Protein AF-A0A1I6X257-F1 (afdb_monomer_lite)

Organism: NCBI:txid995060

Structure (mmCIF, N/CA/C/O backbone):
data_AF-A0A1I6X257-F1
#
_entry.id   AF-A0A1I6X257-F1
#
loop_
_atom_site.group_PDB
_atom_site.id
_atom_site.type_symbol
_atom_site.label_atom_id
_atom_site.label_alt_id
_atom_site.label_comp_id
_atom_site.lab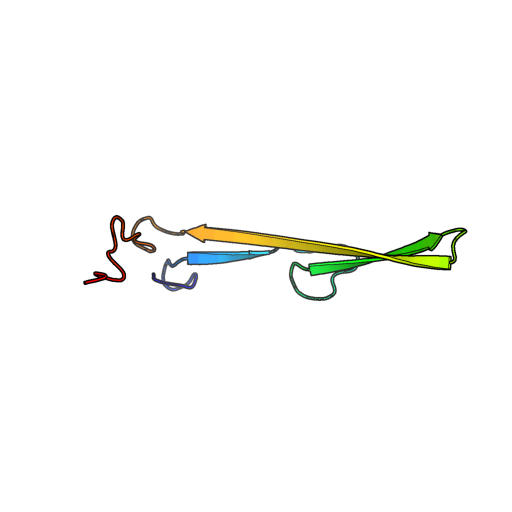el_asym_id
_atom_site.label_entity_id
_atom_site.label_seq_id
_atom_site.pdbx_PDB_ins_code
_atom_site.Cartn_x
_atom_site.Cartn_y
_atom_site.Cartn_z
_atom_site.occupancy
_atom_site.B_iso_or_equiv
_atom_site.auth_seq_id
_atom_site.auth_comp_id
_atom_site.auth_asym_id
_atom_site.auth_atom_id
_atom_site.pdbx_PDB_model_num
ATOM 1 N N . MET A 1 1 ? -6.036 4.376 17.499 1.00 90.75 1 MET A N 1
ATOM 2 C CA . MET A 1 1 ? -6.323 3.564 16.298 1.00 90.75 1 MET A CA 1
ATOM 3 C C . MET A 1 1 ? -6.169 2.099 16.665 1.00 90.75 1 MET A C 1
ATOM 5 O O . MET A 1 1 ? -5.134 1.738 17.212 1.00 90.75 1 MET A O 1
ATOM 9 N N . ARG A 1 2 ? -7.194 1.285 16.410 1.00 96.69 2 ARG A N 1
ATOM 10 C CA . ARG A 1 2 ? -7.187 -0.178 16.563 1.00 96.69 2 ARG A CA 1
ATOM 11 C C . ARG A 1 2 ? -7.004 -0.803 15.179 1.00 96.69 2 ARG A C 1
ATOM 13 O O . ARG A 1 2 ? -7.614 -0.317 14.231 1.00 96.69 2 ARG A O 1
ATOM 20 N N . THR A 1 3 ? -6.171 -1.833 15.034 1.00 97.25 3 THR A N 1
ATOM 21 C CA . THR A 1 3 ? -5.836 -2.441 13.729 1.00 97.25 3 THR A CA 1
ATOM 22 C C . THR A 1 3 ? -6.148 -3.935 13.680 1.00 97.25 3 THR A C 1
ATOM 24 O O . THR A 1 3 ? -6.203 -4.614 14.711 1.00 97.25 3 THR A O 1
ATOM 27 N N . GLY A 1 4 ? -6.333 -4.442 12.459 1.00 96.25 4 GLY A N 1
ATOM 28 C CA . GLY A 1 4 ? -6.543 -5.861 12.180 1.00 96.25 4 GLY A CA 1
ATOM 29 C C . GLY A 1 4 ? -8.013 -6.277 12.186 1.00 96.25 4 GLY A C 1
ATOM 30 O O . GLY A 1 4 ? -8.831 -5.753 12.941 1.00 96.25 4 GLY A O 1
ATOM 31 N N . GLU A 1 5 ? -8.338 -7.251 11.337 1.00 95.81 5 GLU A N 1
ATOM 32 C CA . GLU A 1 5 ? -9.706 -7.743 11.145 1.00 95.81 5 GLU A CA 1
ATOM 33 C C . GLU A 1 5 ? -10.279 -8.385 12.415 1.00 95.81 5 GLU A C 1
ATOM 35 O O . GLU A 1 5 ? -11.377 -8.033 12.839 1.00 95.81 5 GLU A O 1
ATOM 40 N N . GLN A 1 6 ? -9.500 -9.248 13.080 1.00 96.50 6 GLN A N 1
ATOM 41 C CA . GLN A 1 6 ? -9.908 -9.945 14.311 1.00 96.50 6 GLN A CA 1
ATOM 42 C C . GLN A 1 6 ? -10.312 -8.991 15.441 1.00 96.50 6 GLN A C 1
ATOM 44 O O . GLN A 1 6 ? -11.134 -9.336 16.284 1.00 96.50 6 GLN A O 1
ATOM 49 N N . ASN A 1 7 ? -9.757 -7.778 15.439 1.00 95.69 7 ASN A N 1
ATOM 50 C CA . ASN A 1 7 ? -10.028 -6.761 16.448 1.00 95.69 7 ASN A CA 1
ATOM 51 C C . ASN A 1 7 ? -11.108 -5.766 16.011 1.00 95.69 7 ASN A C 1
ATOM 53 O O . ASN A 1 7 ? -11.268 -4.736 16.669 1.00 95.69 7 ASN A O 1
ATOM 57 N N . GLN A 1 8 ? -11.778 -6.007 14.876 1.00 95.50 8 GLN A N 1
ATOM 58 C CA . GLN A 1 8 ? -12.646 -5.024 14.223 1.00 95.50 8 GLN A CA 1
ATOM 59 C C . GLN A 1 8 ? -11.937 -3.661 14.158 1.00 95.50 8 GLN A C 1
ATOM 61 O O . GLN A 1 8 ? -12.399 -2.653 14.689 1.00 95.50 8 GLN A O 1
ATOM 66 N N . GLY A 1 9 ? -10.706 -3.668 13.654 1.00 96.50 9 GLY A N 1
ATOM 67 C CA . GLY A 1 9 ? -9.856 -2.492 13.542 1.00 96.50 9 GLY A CA 1
ATOM 68 C C . GLY A 1 9 ? -9.893 -1.880 12.145 1.00 96.50 9 GLY A C 1
ATOM 69 O O . GLY A 1 9 ? -10.741 -2.194 11.316 1.00 96.50 9 GLY A O 1
ATOM 70 N N . VAL A 1 10 ? -8.927 -1.016 11.861 1.00 97.12 10 VAL A N 1
ATOM 71 C CA . VAL A 1 10 ? -8.611 -0.577 10.500 1.00 97.12 10 VAL A CA 1
ATOM 72 C C . VAL A 1 10 ? -7.788 -1.660 9.798 1.00 97.12 10 VAL A C 1
ATOM 74 O O . VAL A 1 10 ? -6.854 -2.214 10.390 1.00 97.12 10 VAL A O 1
ATOM 77 N N . VAL A 1 11 ? -8.125 -1.951 8.541 1.00 97.69 11 VAL A N 1
ATOM 78 C CA . VAL A 1 11 ? -7.429 -2.926 7.687 1.00 97.69 11 VAL A CA 1
ATOM 79 C C . VAL A 1 11 ? -6.939 -2.275 6.397 1.00 97.69 11 VAL A C 1
ATOM 81 O O . VAL A 1 11 ? -7.584 -1.376 5.858 1.00 97.69 11 VAL A O 1
ATOM 84 N N . GLY A 1 12 ? -5.786 -2.728 5.907 1.00 96.50 12 GLY A N 1
ATOM 85 C CA . GLY A 1 12 ? -5.285 -2.368 4.583 1.00 96.50 12 GLY A CA 1
ATOM 86 C C . GLY A 1 12 ? -5.904 -3.262 3.513 1.00 96.50 12 GLY A C 1
ATOM 87 O O . GLY A 1 12 ? -6.101 -4.454 3.736 1.00 96.50 12 GLY A O 1
ATOM 88 N N . LEU A 1 13 ? -6.193 -2.686 2.353 1.00 96.69 13 LEU A N 1
ATOM 89 C CA . LEU A 1 13 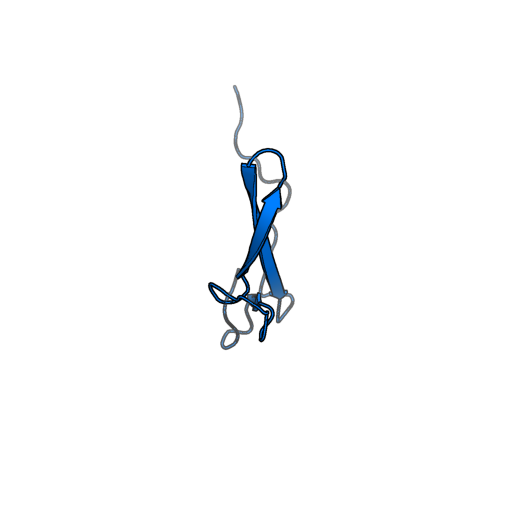? -6.665 -3.389 1.167 1.00 96.69 13 LEU A CA 1
ATOM 90 C C . LEU A 1 13 ? -5.617 -3.240 0.067 1.00 96.69 13 LEU A C 1
ATOM 92 O O . LEU A 1 13 ? -5.050 -2.161 -0.107 1.00 96.69 13 LEU A O 1
ATOM 96 N N . HIS A 1 14 ? -5.400 -4.299 -0.703 1.00 95.62 14 HIS A N 1
ATOM 97 C CA . HIS A 1 14 ? -4.640 -4.239 -1.944 1.00 95.62 14 HIS A CA 1
ATOM 98 C C . HIS A 1 14 ? -5.380 -5.015 -3.033 1.00 95.62 14 HIS A C 1
ATOM 100 O O . HIS A 1 14 ? -6.071 -5.997 -2.750 1.00 95.62 14 HIS A O 1
ATOM 106 N N . GLN A 1 15 ? -5.261 -4.564 -4.280 1.00 94.00 15 GLN A N 1
ATOM 107 C CA . GLN A 1 15 ? -5.830 -5.289 -5.414 1.00 94.00 15 GLN A CA 1
ATOM 108 C C . GLN A 1 15 ? -5.067 -6.610 -5.603 1.00 94.00 15 GLN A C 1
ATOM 110 O O . GLN A 1 15 ? -3.845 -6.645 -5.470 1.00 94.00 15 GLN A O 1
ATOM 115 N N . THR A 1 16 ? -5.786 -7.694 -5.895 1.00 93.44 16 THR A N 1
ATOM 116 C CA . THR A 1 16 ? -5.198 -9.005 -6.216 1.00 93.44 16 THR A CA 1
ATOM 117 C C . THR A 1 16 ? -5.298 -9.287 -7.712 1.00 93.44 16 THR A C 1
ATOM 119 O O . THR A 1 16 ? -6.154 -8.726 -8.405 1.00 93.44 16 THR A O 1
ATOM 122 N N . GLY A 1 17 ? -4.411 -10.153 -8.214 1.00 92.12 17 GLY A N 1
ATOM 123 C CA . GLY A 1 17 ? -4.403 -10.560 -9.622 1.00 92.12 17 GLY A CA 1
ATOM 124 C C . GLY A 1 17 ? -3.937 -9.456 -10.573 1.00 92.12 17 GLY A C 1
ATOM 125 O O . GLY A 1 17 ? -4.379 -9.411 -11.721 1.00 92.12 17 GLY A O 1
ATOM 126 N N . ILE A 1 18 ? -3.081 -8.545 -10.100 1.00 92.62 18 ILE A N 1
ATOM 127 C CA . ILE A 1 18 ? -2.525 -7.483 -10.938 1.00 92.62 18 ILE A CA 1
ATOM 128 C C . ILE A 1 18 ? -1.493 -8.111 -11.893 1.00 92.62 18 ILE A C 1
ATOM 130 O O . ILE A 1 18 ? -0.635 -8.877 -11.453 1.00 92.62 18 ILE A O 1
ATOM 134 N N . PRO A 1 19 ? -1.530 -7.810 -13.200 1.00 90.12 19 PRO A N 1
ATOM 135 C CA . PRO A 1 19 ? -0.473 -8.235 -14.108 1.00 90.12 19 PRO A CA 1
ATOM 136 C C . PRO A 1 19 ? 0.873 -7.596 -13.737 1.00 90.12 19 PRO A C 1
ATOM 138 O O . PRO A 1 19 ? 0.923 -6.408 -13.421 1.00 90.12 19 PRO A O 1
ATOM 141 N N . ASP A 1 20 ? 1.962 -8.361 -13.841 1.00 89.38 20 ASP A N 1
ATOM 142 C CA . ASP A 1 20 ? 3.324 -7.902 -13.514 1.00 89.38 20 ASP A CA 1
ATOM 143 C C . ASP A 1 20 ? 3.467 -7.429 -12.050 1.00 89.38 20 ASP A C 1
ATOM 145 O O . ASP A 1 20 ? 4.178 -6.466 -11.744 1.00 89.38 20 ASP A O 1
ATOM 149 N N . GLU A 1 21 ? 2.7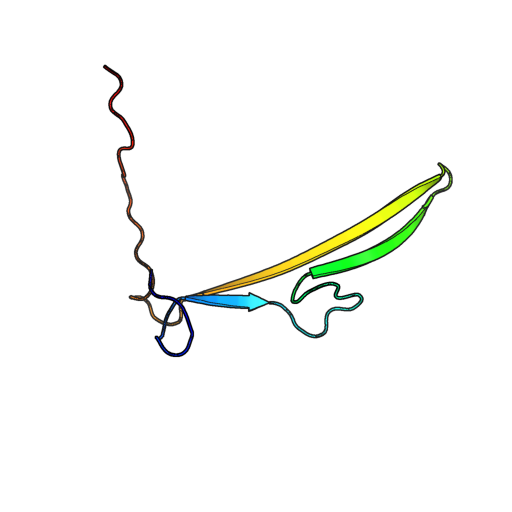49 -8.102 -11.142 1.00 93.38 21 GLU A N 1
ATOM 150 C CA . GLU A 1 21 ? 2.814 -7.868 -9.700 1.00 93.38 21 GLU A CA 1
ATOM 151 C C . GLU A 1 21 ? 4.199 -8.242 -9.157 1.00 93.38 21 GLU A C 1
ATOM 153 O O . GLU A 1 21 ? 4.645 -9.386 -9.241 1.00 93.38 21 GLU A O 1
ATOM 158 N N . TYR A 1 22 ? 4.886 -7.247 -8.602 1.00 92.00 22 TYR A N 1
ATOM 159 C CA . TYR A 1 22 ? 6.210 -7.394 -8.003 1.00 92.00 22 TYR A CA 1
ATOM 160 C C . TYR A 1 22 ? 6.119 -7.707 -6.503 1.00 92.00 22 TYR A C 1
ATOM 162 O O . TYR A 1 22 ? 6.881 -8.509 -5.971 1.00 92.00 22 TYR A O 1
ATOM 170 N N . GLN A 1 23 ? 5.159 -7.082 -5.823 1.00 93.31 23 GLN A N 1
ATOM 171 C CA . GLN A 1 23 ? 4.762 -7.354 -4.438 1.00 93.31 23 GLN A CA 1
ATOM 172 C C . GLN A 1 23 ? 3.250 -7.094 -4.314 1.00 93.31 23 GLN A C 1
ATOM 174 O O . GLN A 1 23 ? 2.715 -6.386 -5.168 1.00 93.31 23 GLN A O 1
ATOM 179 N N . PRO A 1 24 ? 2.560 -7.586 -3.266 1.00 94.25 24 PRO A N 1
ATOM 180 C CA . PRO A 1 24 ? 1.114 -7.415 -3.122 1.00 94.25 24 PRO A CA 1
ATOM 181 C C . PRO A 1 24 ? 0.666 -5.964 -3.319 1.00 94.25 24 PRO A C 1
ATOM 183 O O . PRO A 1 24 ? 1.068 -5.090 -2.547 1.00 94.25 24 PRO A O 1
ATOM 186 N N . GLY A 1 25 ? -0.139 -5.698 -4.349 1.00 94.38 25 GLY A N 1
ATOM 187 C CA . GLY A 1 25 ? -0.639 -4.361 -4.686 1.00 94.38 25 GLY A CA 1
ATOM 188 C C . GLY A 1 25 ? 0.308 -3.466 -5.498 1.00 94.38 25 GLY A C 1
ATOM 189 O O . GLY A 1 25 ? -0.076 -2.345 -5.814 1.00 94.38 25 GLY A O 1
ATOM 190 N N . LEU A 1 26 ? 1.517 -3.904 -5.857 1.00 96.25 26 LEU A N 1
ATOM 191 C CA . LEU A 1 26 ? 2.482 -3.121 -6.641 1.00 96.25 26 LEU A CA 1
ATOM 192 C C . LEU A 1 26 ? 2.827 -3.843 -7.945 1.00 96.25 26 LEU A C 1
ATOM 194 O O . LEU A 1 26 ? 3.402 -4.930 -7.921 1.00 96.25 26 LEU A O 1
ATOM 198 N N . SER A 1 27 ? 2.570 -3.198 -9.080 1.00 96.06 27 SER A N 1
ATOM 199 C CA . SER A 1 27 ? 2.992 -3.684 -10.395 1.00 96.06 27 SER A CA 1
ATOM 200 C C . SER A 1 27 ? 4.133 -2.855 -10.963 1.00 96.06 27 SER A C 1
ATOM 202 O O . SER A 1 27 ? 4.107 -1.622 -10.888 1.00 96.06 27 SER A O 1
ATOM 204 N N . VAL A 1 28 ? 5.087 -3.527 -11.600 1.00 96.56 28 VAL A N 1
ATOM 205 C CA . VAL A 1 28 ? 6.184 -2.890 -12.335 1.00 96.56 28 VAL A CA 1
ATOM 206 C C . VAL A 1 28 ? 6.199 -3.448 -13.752 1.00 96.56 28 VAL A C 1
ATOM 208 O O . VAL A 1 28 ? 6.574 -4.594 -13.975 1.00 96.56 28 VAL A O 1
ATOM 211 N N . ARG A 1 29 ? 5.801 -2.628 -14.727 1.00 95.88 29 ARG A N 1
ATOM 212 C CA . ARG A 1 29 ? 5.721 -3.014 -16.141 1.00 95.88 29 ARG A CA 1
ATOM 213 C C . ARG A 1 29 ? 6.817 -2.332 -16.949 1.00 95.88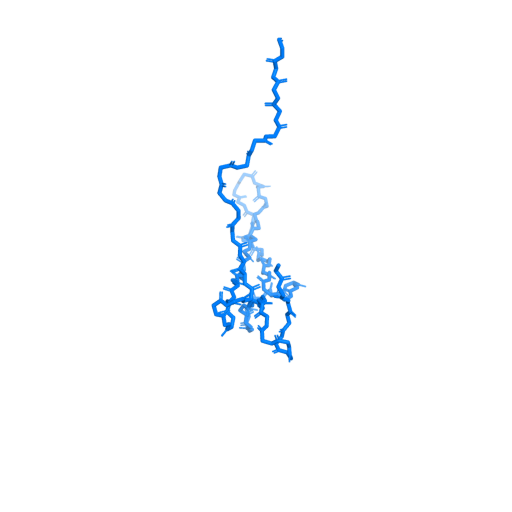 29 ARG A C 1
ATOM 215 O O . ARG A 1 29 ? 6.948 -1.110 -16.912 1.00 95.88 29 ARG A O 1
ATOM 222 N N . PHE A 1 30 ? 7.554 -3.108 -17.738 1.00 95.94 30 PHE A N 1
ATOM 223 C CA . PHE A 1 30 ? 8.456 -2.557 -18.746 1.00 95.94 30 PHE A CA 1
ATOM 224 C C . PHE A 1 30 ? 7.660 -1.989 -19.928 1.00 95.94 30 PHE A C 1
ATOM 226 O O . PHE A 1 30 ? 6.830 -2.685 -20.512 1.00 95.94 30 PHE A O 1
ATOM 233 N N . MET A 1 31 ? 7.913 -0.726 -20.275 1.00 96.94 31 MET A N 1
ATOM 234 C CA . MET A 1 31 ? 7.188 0.001 -21.324 1.00 96.94 31 MET A CA 1
ATOM 235 C C . MET A 1 31 ? 7.966 0.114 -22.641 1.00 96.94 31 MET A C 1
ATOM 237 O O . MET A 1 31 ? 7.422 0.628 -23.614 1.00 96.94 31 MET A O 1
ATOM 241 N N . GLY A 1 32 ? 9.208 -0.376 -22.689 1.00 96.81 32 GLY A N 1
ATOM 242 C CA . GLY A 1 32 ? 10.062 -0.308 -23.874 1.00 96.81 32 GLY A CA 1
ATOM 243 C C . GLY A 1 32 ? 11.203 0.702 -23.755 1.00 96.81 32 GLY A C 1
ATOM 244 O O . GLY A 1 32 ? 11.450 1.289 -22.697 1.00 96.81 32 GLY A O 1
ATOM 245 N N . ILE A 1 33 ? 11.906 0.870 -24.873 1.00 98.06 33 ILE A N 1
ATOM 246 C CA . ILE A 1 33 ? 12.960 1.866 -25.079 1.00 98.06 33 ILE A CA 1
ATOM 247 C C . ILE A 1 33 ? 12.518 2.742 -26.253 1.00 98.06 33 ILE A C 1
ATOM 249 O O . ILE A 1 33 ? 12.086 2.196 -27.268 1.00 98.06 33 ILE A O 1
ATOM 253 N N . ASP A 1 34 ? 12.588 4.065 -26.117 1.00 97.06 34 ASP A N 1
ATOM 254 C CA . ASP A 1 34 ? 12.223 4.991 -27.197 1.00 97.06 34 ASP A CA 1
ATOM 255 C C . ASP A 1 34 ? 13.385 5.270 -28.176 1.00 97.06 34 ASP A C 1
ATOM 257 O O . ASP A 1 34 ? 14.527 4.857 -27.960 1.00 97.06 34 ASP A O 1
ATOM 261 N N . ASP A 1 35 ? 13.108 6.017 -29.252 1.00 97.38 35 ASP A N 1
ATOM 262 C CA . ASP A 1 35 ? 14.101 6.396 -30.277 1.00 97.38 35 ASP A CA 1
ATOM 263 C C . ASP A 1 35 ? 15.250 7.270 -29.736 1.00 97.38 35 ASP A C 1
ATOM 265 O O . ASP A 1 35 ? 16.246 7.506 -30.422 1.00 97.38 35 ASP A O 1
ATOM 269 N N . LYS A 1 36 ? 15.125 7.769 -28.501 1.00 97.44 36 LYS A N 1
ATOM 270 C CA . LYS A 1 36 ? 16.151 8.537 -27.786 1.00 97.44 36 LYS A CA 1
ATOM 271 C C . LYS A 1 36 ? 16.923 7.672 -26.788 1.00 97.44 36 LYS A C 1
ATOM 273 O O . LYS A 1 36 ? 17.667 8.212 -25.971 1.00 97.44 36 LYS A O 1
ATOM 278 N N . ALA A 1 37 ? 16.769 6.350 -26.868 1.00 97.19 37 ALA A N 1
ATOM 279 C CA . ALA A 1 37 ? 17.365 5.368 -25.971 1.00 97.19 37 ALA A CA 1
ATOM 280 C C . ALA A 1 37 ? 16.918 5.501 -24.499 1.00 97.19 37 ALA A C 1
ATOM 282 O O . ALA A 1 37 ? 17.645 5.095 -23.589 1.00 97.19 37 ALA A O 1
ATOM 283 N N . ILE A 1 38 ? 15.721 6.038 -24.239 1.00 97.56 38 ILE A N 1
ATOM 284 C CA . ILE A 1 38 ? 15.155 6.139 -22.889 1.00 97.56 38 ILE A CA 1
ATOM 285 C C . ILE A 1 38 ? 14.385 4.862 -22.559 1.00 97.56 38 ILE A C 1
ATOM 287 O O . ILE A 1 38 ? 13.384 4.537 -23.193 1.00 97.56 38 ILE A O 1
ATOM 291 N N . ILE A 1 39 ? 14.830 4.164 -21.516 1.00 97.75 39 ILE A N 1
ATOM 292 C CA . ILE A 1 39 ? 14.173 2.969 -20.977 1.00 97.75 39 ILE A CA 1
ATOM 293 C C . ILE A 1 39 ? 13.052 3.401 -20.026 1.00 97.75 39 ILE A C 1
ATOM 295 O O . ILE A 1 39 ? 13.311 4.098 -19.045 1.00 97.75 39 ILE A O 1
ATOM 299 N N . SER A 1 40 ? 11.817 2.970 -20.287 1.00 97.00 40 SER A N 1
ATOM 300 C CA . SER A 1 40 ? 10.644 3.367 -19.498 1.00 97.00 40 SER A CA 1
ATOM 301 C C . SER A 1 40 ? 10.042 2.204 -18.711 1.00 97.00 40 SER A C 1
ATOM 303 O O . SER A 1 40 ? 9.875 1.097 -19.227 1.00 97.00 40 SER A O 1
ATOM 305 N N . TYR A 1 41 ? 9.644 2.484 -17.470 1.00 97.12 41 TYR A N 1
ATOM 306 C CA . TYR A 1 41 ? 8.906 1.565 -16.604 1.00 97.12 41 TYR A CA 1
ATOM 307 C C . TYR A 1 41 ? 7.658 2.254 -16.056 1.00 97.12 41 TYR A C 1
ATOM 309 O O . TYR A 1 41 ? 7.724 3.400 -15.613 1.00 97.12 41 TYR A O 1
ATOM 317 N N . LEU A 1 42 ? 6.532 1.544 -16.051 1.00 96.25 42 LEU A N 1
ATOM 318 C CA . LEU A 1 42 ? 5.319 1.959 -15.361 1.00 96.25 42 LEU A CA 1
ATOM 319 C C . LEU A 1 42 ? 5.258 1.260 -14.004 1.00 96.25 42 LEU A C 1
ATOM 321 O O . LEU A 1 42 ? 5.103 0.041 -13.932 1.00 96.25 42 LEU A O 1
ATOM 325 N N . VAL A 1 43 ? 5.361 2.049 -12.938 1.00 96.62 43 VAL A N 1
ATOM 326 C CA . VAL A 1 43 ? 5.201 1.585 -11.558 1.00 96.62 43 VAL A CA 1
ATOM 327 C C . VAL A 1 43 ? 3.829 2.031 -11.067 1.00 96.62 43 VAL A C 1
ATOM 329 O O . VAL A 1 43 ? 3.499 3.214 -11.137 1.00 96.62 43 VAL A O 1
ATOM 332 N N . SER A 1 44 ? 3.003 1.096 -10.603 1.00 96.69 44 SER A N 1
ATOM 333 C CA . SER A 1 44 ? 1.646 1.386 -10.123 1.00 96.69 44 SER A CA 1
ATOM 334 C C . SER A 1 44 ? 1.374 0.686 -8.799 1.00 96.69 44 SER A C 1
ATOM 336 O O . SER A 1 44 ? 1.678 -0.494 -8.649 1.00 96.69 44 SER A O 1
ATOM 338 N N . ALA A 1 45 ? 0.807 1.430 -7.848 1.00 96.69 45 ALA A N 1
ATOM 339 C CA . ALA A 1 45 ? 0.510 0.984 -6.492 1.00 96.69 45 ALA A CA 1
ATOM 340 C C . ALA A 1 45 ? -1.003 1.071 -6.230 1.00 96.69 45 ALA A C 1
ATOM 342 O O . ALA A 1 45 ? -1.591 2.149 -6.311 1.00 96.69 45 ALA A O 1
ATOM 343 N N . TYR A 1 46 ? -1.619 -0.063 -5.910 1.00 96.00 46 TYR A N 1
ATOM 344 C CA . TYR A 1 46 ? -3.054 -0.244 -5.713 1.00 96.00 46 TYR A CA 1
ATOM 345 C C . TYR A 1 46 ? -3.336 -0.618 -4.260 1.00 96.00 46 TYR A C 1
ATOM 347 O O . TYR A 1 46 ? -3.419 -1.797 -3.909 1.00 96.00 46 TYR A O 1
ATOM 355 N N . TYR A 1 47 ? -3.505 0.406 -3.427 1.00 96.38 47 TYR A N 1
ATOM 356 C CA . TYR A 1 47 ? -3.785 0.254 -2.004 1.00 96.38 47 TYR A CA 1
ATOM 357 C C . TYR A 1 47 ? -4.985 1.094 -1.584 1.00 96.38 47 TYR A C 1
ATOM 359 O O . TYR A 1 47 ? -5.266 2.149 -2.149 1.00 96.38 47 TYR A O 1
ATOM 367 N N . SER A 1 48 ? -5.679 0.625 -0.558 1.00 96.94 48 SER A N 1
ATOM 368 C CA . SER A 1 48 ? -6.714 1.370 0.145 1.00 96.94 48 SER A CA 1
ATOM 369 C C . SER A 1 48 ? -6.718 0.964 1.621 1.00 96.94 48 SER A C 1
ATOM 371 O O . SER A 1 48 ? -5.943 0.104 2.045 1.00 96.94 48 SER A O 1
ATOM 373 N N . ALA A 1 49 ? -7.574 1.584 2.421 1.00 96.44 49 ALA A N 1
ATOM 374 C CA . ALA A 1 49 ? -7.787 1.218 3.812 1.00 96.44 49 ALA A CA 1
ATOM 375 C C . ALA A 1 49 ? -9.280 1.257 4.134 1.00 96.44 49 ALA A C 1
ATOM 377 O O . ALA A 1 49 ? -10.007 2.121 3.645 1.00 96.44 49 ALA A O 1
ATOM 378 N N . ALA A 1 50 ? -9.730 0.332 4.974 1.00 97.38 50 ALA A N 1
ATOM 379 C CA . ALA A 1 50 ? -11.106 0.264 5.440 1.00 97.38 50 ALA A CA 1
ATOM 380 C C . ALA A 1 50 ? -11.154 0.317 6.967 1.00 97.38 50 ALA A C 1
ATOM 382 O O . ALA A 1 50 ? -10.429 -0.400 7.659 1.00 97.38 50 ALA A O 1
ATOM 383 N N . VAL A 1 51 ? -12.033 1.171 7.489 1.00 96.81 51 VAL A N 1
ATOM 384 C CA . VAL A 1 51 ? -12.357 1.255 8.914 1.00 96.81 51 VAL A CA 1
ATOM 385 C C . VAL A 1 51 ? -13.548 0.330 9.158 1.00 96.81 51 VAL A C 1
ATOM 387 O O . VAL A 1 51 ? -14.650 0.632 8.710 1.00 96.81 51 VAL A O 1
ATOM 390 N N . LEU A 1 52 ? -13.328 -0.815 9.815 1.00 95.75 52 LEU A N 1
ATOM 391 C CA . LEU A 1 52 ? -14.366 -1.850 9.936 1.00 95.75 52 LEU A CA 1
ATOM 392 C C . LEU A 1 52 ? -15.520 -1.447 10.865 1.00 95.75 52 LEU A C 1
ATOM 394 O O . LEU A 1 52 ? -16.651 -1.872 10.651 1.00 95.75 52 LEU A O 1
ATOM 398 N N . VAL A 1 53 ? -15.245 -0.619 11.876 1.00 96.81 53 VAL A N 1
ATOM 399 C CA . VAL A 1 53 ? -16.246 -0.060 12.799 1.00 96.81 53 VAL A CA 1
ATOM 400 C C . VAL A 1 53 ? -15.894 1.388 13.156 1.00 96.81 53 VAL A C 1
ATOM 402 O O . VAL A 1 53 ? -14.706 1.713 13.241 1.00 96.81 53 VAL A O 1
ATOM 405 N N . PRO A 1 54 ? -16.885 2.270 13.393 1.00 94.00 54 PRO A N 1
ATOM 406 C CA . PRO A 1 54 ? -16.637 3.701 13.584 1.00 94.00 54 PRO A CA 1
ATOM 407 C C . PRO A 1 54 ? -15.700 4.051 14.750 1.00 94.00 54 PRO A C 1
ATOM 409 O O . PRO A 1 54 ? -15.017 5.066 14.690 1.00 94.00 54 PRO A O 1
ATOM 412 N N . ASP A 1 55 ? -15.638 3.223 15.798 1.00 94.94 55 ASP A N 1
ATOM 413 C CA . ASP A 1 55 ? -14.799 3.453 16.984 1.00 94.94 55 ASP A CA 1
ATOM 414 C C . ASP A 1 55 ? -13.336 2.993 16.809 1.00 94.94 55 ASP A C 1
ATOM 416 O O . ASP A 1 55 ? -12.498 3.234 17.679 1.00 94.94 55 ASP A O 1
ATOM 420 N N . ALA A 1 56 ? -12.990 2.334 15.696 1.00 94.19 56 ALA A N 1
ATOM 421 C CA . ALA A 1 56 ? -11.632 1.837 15.457 1.00 94.19 56 ALA A CA 1
ATOM 422 C C . ALA A 1 56 ? -10.610 2.960 15.192 1.00 94.19 56 ALA A C 1
ATOM 424 O O . ALA A 1 56 ? -9.396 2.759 15.355 1.00 94.19 56 ALA A O 1
ATOM 425 N N . LEU A 1 57 ? -11.076 4.147 14.799 1.00 95.50 57 LEU A N 1
ATOM 426 C CA . LEU A 1 57 ? -10.250 5.305 14.480 1.00 95.50 57 LEU A CA 1
ATOM 427 C C . LEU A 1 57 ? -10.834 6.563 15.130 1.00 95.50 57 LEU A C 1
ATOM 429 O O . LEU A 1 57 ? -12.008 6.863 14.975 1.00 95.50 57 LEU A O 1
ATOM 433 N N . GLY A 1 58 ? -9.982 7.311 15.827 1.00 94.62 58 GLY A N 1
ATOM 434 C CA . GLY A 1 58 ? -10.293 8.649 16.320 1.00 94.62 58 GLY A CA 1
ATOM 435 C C . GLY A 1 58 ? -9.308 9.643 15.721 1.00 94.62 58 GLY A C 1
ATOM 436 O O . GLY A 1 58 ? -8.133 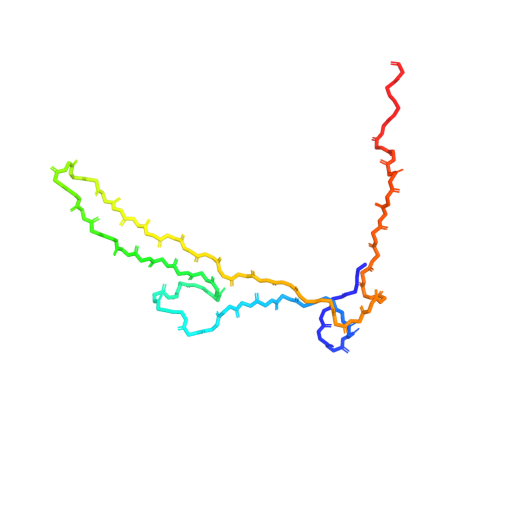9.309 15.548 1.00 94.62 58 GLY A O 1
ATOM 437 N N . VAL A 1 59 ? -9.790 10.841 15.405 1.00 95.56 59 VAL A N 1
ATOM 438 C CA . VAL A 1 59 ? -8.989 11.943 14.865 1.00 95.56 59 VAL A CA 1
ATOM 439 C C . VAL A 1 59 ? -8.924 13.032 15.926 1.00 95.56 59 VAL A C 1
ATOM 441 O O . VAL A 1 59 ? -9.952 13.441 16.459 1.00 95.56 59 VAL A O 1
ATOM 444 N N . LEU A 1 60 ? -7.711 13.469 16.261 1.00 94.62 60 LEU A N 1
ATOM 445 C CA . LEU A 1 60 ? -7.515 14.654 17.086 1.00 94.62 60 LEU A CA 1
ATOM 446 C C . LEU A 1 60 ? -7.448 15.866 16.167 1.00 94.62 60 LEU A C 1
ATOM 448 O O . LEU A 1 60 ? -6.618 15.920 15.261 1.00 94.62 60 LEU A O 1
ATOM 452 N N . GLU A 1 61 ? -8.313 16.833 16.423 1.00 93.75 61 GLU A N 1
ATOM 453 C CA . GLU A 1 61 ? -8.326 18.110 15.722 1.00 93.75 61 GLU A CA 1
ATOM 454 C C . GLU A 1 61 ? -7.770 19.202 16.640 1.00 93.75 61 GLU A C 1
ATOM 456 O O . GLU A 1 61 ? -7.828 19.077 17.863 1.00 93.75 61 GLU A O 1
ATOM 461 N N . HIS A 1 62 ? -7.248 20.283 16.054 1.00 93.44 62 HIS A N 1
ATOM 462 C CA . HIS A 1 62 ? -6.723 21.443 16.793 1.00 93.44 62 HIS A CA 1
ATOM 463 C C . HIS A 1 62 ? -5.546 21.121 17.736 1.00 93.44 62 HIS A C 1
ATOM 465 O O . HIS A 1 62 ? -5.445 21.663 18.835 1.00 93.44 62 HIS A O 1
ATOM 471 N N . VAL A 1 63 ? -4.637 20.238 17.310 1.00 91.69 63 VAL A N 1
ATOM 472 C CA . VAL A 1 63 ? -3.440 19.887 18.089 1.00 91.69 63 VAL A CA 1
ATOM 473 C C . VAL A 1 63 ? -2.381 20.992 17.966 1.00 91.69 63 VAL A C 1
ATOM 475 O O . VAL A 1 63 ? -1.844 21.221 16.883 1.00 91.69 63 VAL A O 1
ATOM 478 N N . GLU A 1 64 ? -2.056 21.659 19.076 1.00 92.44 64 GLU A N 1
ATOM 479 C CA . GLU A 1 64 ? -0.953 22.625 19.160 1.00 92.44 64 GLU A CA 1
ATOM 480 C C . GLU A 1 64 ? 0.388 21.886 19.313 1.00 92.44 64 GLU A C 1
ATOM 482 O O . GLU A 1 64 ? 0.585 21.126 20.261 1.00 92.44 64 GLU A O 1
ATOM 487 N N . ILE A 1 65 ? 1.311 22.089 18.365 1.00 91.00 65 ILE A N 1
ATOM 488 C CA . ILE A 1 65 ? 2.621 21.406 18.317 1.00 91.00 65 ILE A CA 1
ATOM 489 C C . ILE A 1 65 ? 3.806 22.306 18.709 1.00 91.00 65 ILE A C 1
ATOM 491 O O . ILE A 1 65 ? 4.955 21.871 18.647 1.00 91.00 65 ILE A O 1
ATOM 495 N N . GLY A 1 66 ? 3.549 23.544 19.138 1.00 85.75 66 GLY A N 1
ATOM 496 C CA . GLY A 1 66 ? 4.574 24.454 19.643 1.00 85.75 66 GLY A CA 1
ATOM 497 C C . GLY A 1 66 ? 4.041 25.857 19.918 1.00 85.75 66 GLY A C 1
ATOM 498 O O . GLY A 1 66 ? 3.204 26.362 19.175 1.00 85.75 66 GLY A O 1
ATOM 499 N N . ARG A 1 67 ? 4.585 26.491 20.959 1.00 74.62 67 ARG A N 1
ATOM 500 C CA . ARG A 1 67 ? 4.444 27.920 21.235 1.00 74.62 67 ARG A CA 1
ATOM 501 C C . ARG A 1 67 ? 5.813 28.543 20.965 1.00 74.62 67 ARG A C 1
ATOM 503 O O . ARG A 1 67 ? 6.765 28.231 21.674 1.00 74.62 67 ARG A O 1
ATOM 510 N N . GLN A 1 68 ? 5.948 29.296 19.875 1.00 66.75 68 GLN A N 1
ATOM 511 C CA . GLN A 1 68 ? 7.133 30.135 19.686 1.00 66.75 68 GLN A CA 1
ATOM 512 C C . GLN A 1 68 ? 6.985 31.339 20.615 1.00 66.75 68 GLN A C 1
ATOM 514 O O . GLN A 1 68 ? 5.998 32.068 20.504 1.00 66.75 68 GLN A O 1
ATOM 519 N N . ASP A 1 69 ? 7.927 31.472 21.547 1.00 63.06 69 ASP A N 1
ATOM 520 C CA . ASP A 1 69 ? 8.123 32.685 22.346 1.00 63.06 69 ASP A CA 1
ATOM 521 C C . ASP A 1 69 ? 8.730 33.812 21.493 1.00 63.06 69 ASP A C 1
ATOM 523 O O . ASP A 1 69 ? 9.578 33.507 20.617 1.00 63.06 69 ASP A O 1
#

Foldseek 3Di:
DADDDVRLAKYKDADPPDPQDPDGQWHKDWPDADPVRDTDIDIGGGMDMDRRDPVNDDDDPPDDPDDDD

Sequence (69 aa):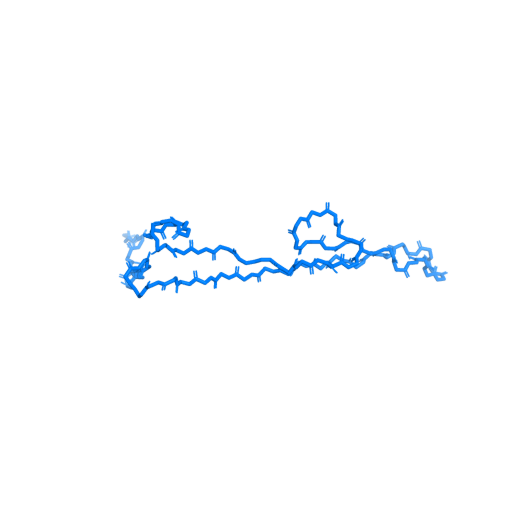
MRTGEQNQGVVGLHQTGIPDEYQPGLSVRFMGIDDKAIISYLVSAYYSAAVLVPDALGVLEHVEIGRQD

Radius of gyration: 20.23 Å; chains: 1; bounding box: 34×43×53 Å

Secondary structure (DSSP, 8-state):
--BSGGGT-EEEEE-SS-TTEEETTEEEEEEEE-TT--EEEEEEE-EEEEESSGGG-----S-------

pLDDT: mean 94.05, std 6.06, range [63.06, 98.06]

InterPro domains:
  IPR045641 Type 2A encapsulin shell protein SrpI-like [PF19307] (1-67)